Protein AF-A0A962CRH5-F1 (afdb_monomer)

Sequence (127 aa):
MNYFIKHNHSPHRQTLLAEAKGLRLLGQWINHAQVPIKVPEVITVKQQQLTLTRIDATQPKPQLERQLGIAMAKLHAQPNLYCGLEYDNFIGMNPQKNLISENWGEFFWQYRLKFQVELIQNLEISR

Foldseek 3Di:
DDKDKDFDPDPQLCAQVQVLVVQVVLQVLCVVLVQPDHGWHFPDDGSGMTITHDDDDDDDDPVVVVSVVSSVVSSVPPDDQWDFDPDWHDDVNHIQDTDTHNDPVCCCVVRPPVVVQVPPPDPVSVD

Structure (mmCIF, N/CA/C/O backbone):
data_AF-A0A962CRH5-F1
#
_entry.id   AF-A0A962CRH5-F1
#
loop_
_atom_site.group_PDB
_atom_site.id
_atom_site.type_symbol
_atom_site.label_atom_id
_atom_site.label_alt_id
_atom_site.label_comp_id
_atom_site.label_asym_id
_atom_site.label_entity_id
_atom_site.label_seq_id
_atom_site.pdbx_PDB_ins_code
_atom_site.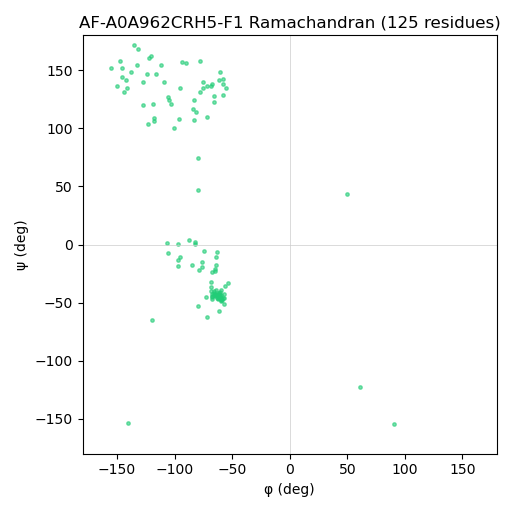Cartn_x
_atom_site.Cartn_y
_atom_site.Cartn_z
_atom_site.occupancy
_atom_site.B_iso_or_equiv
_atom_site.auth_seq_id
_atom_site.auth_comp_id
_atom_site.auth_asym_id
_atom_site.auth_atom_id
_atom_site.pdbx_PDB_model_num
ATOM 1 N N . MET A 1 1 ? -22.599 13.181 9.524 1.00 54.22 1 MET A N 1
ATOM 2 C CA . MET A 1 1 ? -21.694 12.157 8.953 1.00 54.22 1 MET A CA 1
ATOM 3 C C . MET A 1 1 ? -20.454 12.873 8.460 1.00 54.22 1 MET A C 1
ATOM 5 O O . MET A 1 1 ? -20.577 13.673 7.543 1.00 54.22 1 MET A O 1
ATOM 9 N N . ASN A 1 2 ? -19.298 12.668 9.094 1.00 84.94 2 ASN A N 1
ATOM 10 C CA . ASN A 1 2 ? -18.093 13.400 8.707 1.00 84.94 2 ASN A CA 1
ATOM 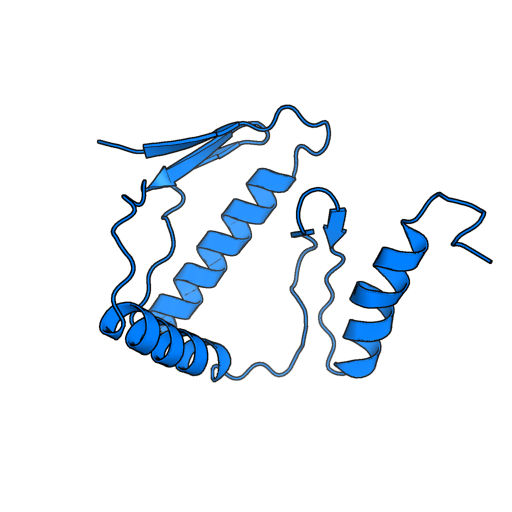11 C C . ASN A 1 2 ? -17.267 12.547 7.743 1.00 84.94 2 ASN A C 1
ATOM 13 O O . ASN A 1 2 ? -16.671 11.550 8.139 1.00 84.94 2 ASN A O 1
ATOM 17 N N . TYR A 1 3 ? -17.258 12.941 6.473 1.00 96.75 3 TYR A N 1
ATOM 18 C CA . TYR A 1 3 ? -16.397 12.364 5.445 1.00 96.75 3 TYR A CA 1
ATOM 19 C C . TYR A 1 3 ? -15.109 13.177 5.315 1.00 96.75 3 TYR A C 1
ATOM 21 O O . TYR A 1 3 ? -15.077 14.363 5.645 1.00 96.75 3 TYR A O 1
ATOM 29 N N . PHE A 1 4 ? -14.057 12.547 4.803 1.00 97.62 4 PHE A N 1
ATOM 30 C CA . PHE A 1 4 ? -12.868 13.236 4.319 1.00 97.62 4 PHE A CA 1
ATOM 31 C C . PHE A 1 4 ? -12.867 13.199 2.790 1.00 97.62 4 PHE A C 1
ATOM 33 O O . PHE A 1 4 ? -13.034 12.133 2.198 1.00 97.62 4 PHE A O 1
ATOM 40 N N . ILE A 1 5 ? -12.726 14.358 2.147 1.00 97.44 5 ILE A N 1
ATOM 41 C CA . ILE A 1 5 ? -12.804 14.484 0.688 1.00 97.44 5 ILE A CA 1
ATOM 42 C C . ILE A 1 5 ? -11.468 15.004 0.169 1.00 97.44 5 ILE A C 1
ATOM 44 O O . ILE A 1 5 ? -11.029 16.089 0.542 1.00 97.44 5 ILE A O 1
ATOM 48 N N . LYS A 1 6 ? -10.834 14.229 -0.711 1.00 96.12 6 LYS A N 1
ATOM 49 C CA . LYS A 1 6 ? -9.670 14.662 -1.485 1.00 96.12 6 LYS A CA 1
ATOM 50 C C . LYS A 1 6 ? -10.126 15.156 -2.847 1.00 96.12 6 LYS A C 1
ATOM 52 O O . LYS A 1 6 ? -10.894 14.462 -3.515 1.00 96.12 6 LYS A O 1
ATOM 57 N N . HIS A 1 7 ? -9.592 16.294 -3.274 1.00 95.12 7 HIS A N 1
ATOM 58 C CA . HIS A 1 7 ? -9.742 16.806 -4.631 1.00 95.12 7 HIS A CA 1
ATOM 59 C C . HIS A 1 7 ? -8.416 16.693 -5.379 1.00 95.12 7 HIS A C 1
ATOM 61 O O . HIS A 1 7 ? -7.353 16.938 -4.812 1.00 95.12 7 HIS A O 1
ATOM 67 N N . ASN A 1 8 ? -8.481 16.312 -6.651 1.00 89.06 8 ASN A N 1
ATOM 68 C CA . ASN A 1 8 ? -7.323 16.260 -7.532 1.00 89.06 8 ASN A CA 1
ATOM 69 C C . ASN A 1 8 ? -7.522 17.235 -8.691 1.00 89.06 8 ASN A C 1
ATOM 71 O O . ASN A 1 8 ? -8.338 16.992 -9.578 1.00 89.06 8 ASN A O 1
ATOM 75 N N . HIS A 1 9 ? -6.748 18.317 -8.666 1.00 84.38 9 HIS A N 1
ATOM 76 C CA . HIS A 1 9 ? -6.691 19.320 -9.732 1.00 84.38 9 HIS A CA 1
ATOM 77 C C . HIS A 1 9 ? -5.515 19.089 -10.693 1.00 84.38 9 HIS A C 1
ATOM 79 O O . HIS A 1 9 ? -5.323 19.863 -11.626 1.00 84.38 9 HIS A O 1
ATOM 85 N N . SER A 1 10 ? -4.710 18.042 -10.473 1.00 78.50 10 SER A N 1
ATOM 86 C CA . SER A 1 10 ? -3.566 17.732 -11.330 1.00 78.50 10 SER A CA 1
ATOM 87 C C . SER A 1 10 ? -4.007 17.053 -12.636 1.00 78.50 10 SER A C 1
ATOM 89 O O . SER A 1 10 ? -5.056 16.397 -12.681 1.00 78.50 10 SER A O 1
ATOM 91 N N . PRO A 1 11 ? -3.183 17.118 -13.698 1.00 74.19 11 PRO A N 1
ATOM 92 C CA . PRO A 1 11 ? -3.435 16.376 -14.933 1.00 74.19 11 PRO A CA 1
ATOM 93 C C . PRO A 1 11 ? -3.392 14.849 -14.738 1.00 74.19 11 PRO A C 1
ATOM 95 O O . PRO A 1 11 ? -3.933 14.103 -15.560 1.00 74.19 11 PRO A O 1
ATOM 98 N N . HIS A 1 12 ? -2.809 14.356 -13.638 1.00 79.31 12 HIS A N 1
ATOM 99 C CA . HIS A 1 12 ? -2.730 12.931 -13.318 1.00 79.31 12 HIS A CA 1
ATOM 100 C C . HIS A 1 12 ? -4.053 12.421 -12.734 1.00 79.31 12 HIS A C 1
ATOM 102 O O . HIS A 1 12 ? -4.186 12.132 -11.546 1.00 79.31 12 HIS A O 1
ATOM 108 N N . ARG A 1 13 ? -5.053 12.270 -13.607 1.00 80.88 13 ARG A N 1
ATOM 109 C CA . ARG A 1 13 ? -6.434 11.871 -13.272 1.00 80.88 13 ARG A CA 1
ATOM 110 C C . ARG A 1 13 ? -6.585 10.466 -12.667 1.00 80.88 13 ARG A C 1
ATOM 112 O O . ARG A 1 13 ? -7.684 10.093 -12.265 1.00 80.88 13 ARG A O 1
ATOM 119 N N . GLN A 1 14 ? -5.509 9.681 -12.612 1.00 91.00 14 GLN A N 1
ATOM 120 C CA . GLN A 1 14 ? -5.520 8.297 -12.127 1.00 91.00 14 GLN A CA 1
ATOM 121 C C . GLN A 1 14 ? -5.092 8.145 -10.660 1.00 91.00 14 GLN A C 1
ATOM 123 O O . GLN A 1 14 ? -5.346 7.094 -10.078 1.00 91.00 14 GLN A O 1
ATOM 128 N N . THR A 1 15 ? -4.498 9.167 -10.033 1.00 93.62 15 THR A N 1
ATOM 129 C CA . THR A 1 15 ? -3.922 9.056 -8.676 1.00 93.62 15 THR A CA 1
ATOM 130 C C . THR A 1 15 ? -4.959 8.646 -7.630 1.00 93.62 15 THR A C 1
ATOM 132 O O . THR A 1 15 ? -4.745 7.688 -6.892 1.00 93.62 15 THR A O 1
ATOM 135 N N . LEU A 1 16 ? -6.127 9.293 -7.622 1.00 95.75 16 LEU A N 1
ATOM 136 C CA . LEU A 1 16 ? -7.212 8.977 -6.686 1.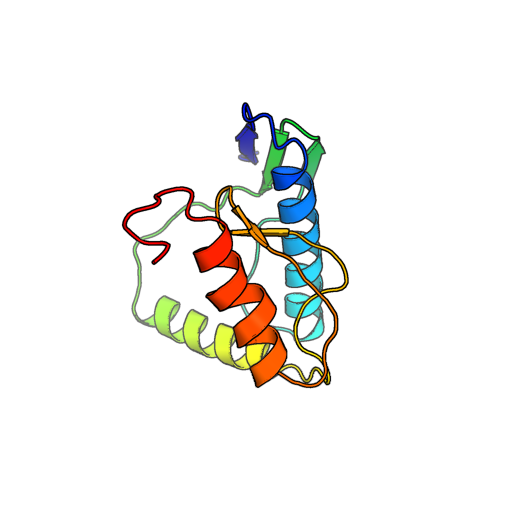00 95.75 16 LEU A CA 1
ATOM 137 C C . LEU A 1 16 ? -7.846 7.603 -6.948 1.00 95.75 16 LEU A C 1
ATOM 139 O O . LEU A 1 16 ? -8.265 6.929 -6.007 1.00 95.75 16 LEU A O 1
ATOM 143 N N . LEU A 1 17 ? -7.895 7.168 -8.213 1.00 96.31 17 LEU A N 1
ATOM 144 C CA . LEU A 1 17 ? -8.372 5.829 -8.575 1.00 96.31 17 LEU A CA 1
ATOM 145 C C . LEU A 1 17 ? -7.404 4.753 -8.063 1.00 96.31 17 LEU A C 1
ATOM 147 O O . LEU A 1 17 ? -7.844 3.761 -7.479 1.00 96.31 17 LEU A O 1
ATOM 151 N N . ALA A 1 18 ? -6.099 4.972 -8.239 1.00 96.38 18 ALA A N 1
ATOM 152 C CA . ALA A 1 18 ? -5.053 4.083 -7.746 1.00 96.38 18 ALA A CA 1
ATOM 153 C C . ALA A 1 18 ? -5.035 4.027 -6.211 1.00 96.38 18 ALA A C 1
ATOM 155 O O . ALA A 1 18 ? -4.965 2.935 -5.645 1.00 96.38 18 ALA A O 1
ATOM 156 N N . GLU A 1 19 ? -5.181 5.172 -5.535 1.00 97.12 19 GLU A N 1
ATOM 157 C CA . GLU A 1 19 ? -5.284 5.236 -4.074 1.00 97.12 19 GLU A CA 1
ATOM 158 C C . GLU A 1 19 ? -6.494 4.442 -3.566 1.00 97.12 19 GLU A C 1
ATOM 160 O O . GLU A 1 19 ? -6.352 3.592 -2.689 1.00 97.12 19 GLU A O 1
ATOM 165 N N . ALA A 1 20 ? -7.675 4.649 -4.154 1.00 97.75 20 ALA A N 1
ATOM 166 C CA . ALA A 1 20 ? -8.875 3.907 -3.780 1.00 97.75 20 ALA A CA 1
ATOM 167 C C . ALA A 1 20 ? -8.710 2.390 -3.968 1.00 97.75 20 ALA A C 1
ATOM 169 O O . ALA A 1 20 ? -9.182 1.612 -3.137 1.00 97.75 20 ALA A O 1
ATOM 170 N N . LYS A 1 21 ? -8.039 1.956 -5.044 1.00 97.81 21 LYS A N 1
ATOM 171 C CA . LYS A 1 21 ? -7.739 0.536 -5.280 1.00 97.81 21 LYS A CA 1
ATOM 172 C C . LYS A 1 21 ? -6.783 -0.008 -4.210 1.00 97.81 21 LYS A C 1
ATOM 174 O O . LYS A 1 21 ? -7.047 -1.069 -3.654 1.00 97.81 21 LYS A O 1
ATOM 179 N N . GLY A 1 22 ? -5.741 0.751 -3.864 1.00 97.56 22 GLY A N 1
ATOM 180 C CA . GLY A 1 22 ? -4.796 0.417 -2.794 1.00 97.56 22 GLY A CA 1
ATOM 181 C C . GLY A 1 22 ? -5.445 0.315 -1.411 1.00 97.56 22 GLY A C 1
ATOM 182 O O . GLY A 1 22 ? -5.217 -0.667 -0.712 1.00 97.56 22 GLY A O 1
ATOM 183 N N . LEU A 1 23 ? -6.306 1.267 -1.034 1.00 98.19 23 LEU A N 1
ATOM 184 C CA . LEU A 1 23 ? -7.030 1.245 0.245 1.00 98.19 23 LEU A CA 1
ATOM 185 C C . LEU A 1 23 ? -7.956 0.031 0.362 1.00 98.19 23 LEU A C 1
ATOM 187 O O . LEU A 1 23 ? -7.977 -0.627 1.400 1.00 98.19 23 LEU A O 1
ATOM 191 N N . ARG A 1 24 ? -8.695 -0.296 -0.707 1.00 98.25 24 ARG A N 1
ATOM 192 C CA . ARG A 1 24 ? -9.567 -1.481 -0.735 1.00 98.25 24 ARG A CA 1
ATOM 193 C C . ARG A 1 24 ? -8.764 -2.771 -0.587 1.00 98.25 24 ARG A C 1
ATOM 195 O O . ARG A 1 24 ? -9.134 -3.605 0.233 1.00 98.25 24 ARG A O 1
ATOM 202 N N . LEU A 1 25 ? -7.663 -2.907 -1.328 1.00 97.12 25 LEU A N 1
ATOM 203 C CA . LEU A 1 25 ? -6.788 -4.077 -1.248 1.00 97.12 25 LEU A CA 1
ATOM 204 C C . LEU A 1 25 ? -6.164 -4.223 0.147 1.00 97.12 25 LEU A C 1
ATOM 206 O O . LEU A 1 25 ? -6.209 -5.296 0.741 1.00 97.12 25 LEU A O 1
ATOM 210 N N . LEU A 1 26 ? -5.628 -3.137 0.705 1.00 97.31 26 LEU A N 1
ATOM 211 C CA . LEU A 1 26 ? -5.049 -3.142 2.047 1.00 97.31 26 LEU A CA 1
ATOM 212 C C . LEU A 1 26 ? -6.098 -3.496 3.112 1.00 97.31 26 LEU A C 1
ATOM 214 O O . LEU A 1 26 ? -5.825 -4.301 3.998 1.00 97.31 26 LEU A O 1
ATOM 218 N N . GLY A 1 27 ? -7.315 -2.955 2.997 1.00 97.94 27 GLY A N 1
ATOM 219 C CA . GLY A 1 27 ? -8.432 -3.304 3.875 1.00 97.94 27 GLY A CA 1
ATOM 220 C C . GLY A 1 27 ? -8.813 -4.785 3.797 1.00 97.94 27 GLY A C 1
ATOM 221 O O . GLY A 1 27 ? -9.046 -5.409 4.831 1.00 97.94 27 GLY A O 1
ATOM 222 N N . GLN A 1 28 ? -8.819 -5.377 2.598 1.00 96.69 28 GLN A N 1
ATOM 223 C CA . GLN A 1 28 ? -9.051 -6.815 2.415 1.00 96.69 28 GLN A CA 1
ATOM 224 C C . GLN A 1 28 ? -7.999 -7.653 3.148 1.00 96.69 28 GLN A C 1
ATOM 226 O O . GLN A 1 28 ? -8.368 -8.559 3.892 1.00 96.69 28 GLN A O 1
ATOM 231 N N . TRP A 1 29 ? -6.713 -7.319 3.004 1.00 96.44 29 TRP A N 1
ATOM 232 C CA . TRP A 1 29 ? -5.624 -8.030 3.682 1.00 96.44 29 TRP A CA 1
ATOM 233 C C . TRP A 1 29 ? -5.655 -7.867 5.200 1.00 96.44 29 TRP A C 1
ATOM 235 O O . TRP A 1 29 ? -5.490 -8.849 5.919 1.00 96.44 29 TRP A O 1
ATOM 245 N N . ILE A 1 30 ? -5.927 -6.660 5.699 1.00 97.75 30 ILE A N 1
ATOM 246 C CA . ILE A 1 30 ? -6.104 -6.400 7.135 1.00 97.75 30 ILE A CA 1
ATOM 247 C C . ILE A 1 30 ? -7.222 -7.275 7.710 1.00 97.75 30 ILE A C 1
ATOM 249 O O . ILE A 1 30 ? -7.029 -7.902 8.752 1.00 97.75 30 ILE A O 1
ATOM 253 N N . ASN A 1 31 ? -8.365 -7.351 7.024 1.00 96.69 31 ASN A N 1
ATOM 254 C CA . ASN A 1 31 ? -9.504 -8.156 7.462 1.00 96.69 31 ASN A CA 1
ATOM 255 C C . ASN A 1 31 ? -9.197 -9.656 7.396 1.00 96.69 31 ASN A C 1
ATOM 257 O O . ASN A 1 31 ? -9.444 -10.369 8.367 1.00 96.69 31 ASN A O 1
ATOM 261 N N . HIS A 1 32 ? -8.624 -10.124 6.284 1.00 95.69 32 HIS A N 1
ATOM 262 C CA . HIS A 1 32 ? -8.252 -11.525 6.083 1.00 95.69 32 HIS A CA 1
ATOM 263 C C . HIS A 1 32 ? -7.269 -12.012 7.155 1.00 95.69 32 HIS A C 1
ATOM 265 O O . HIS A 1 32 ? -7.496 -13.036 7.793 1.00 95.69 32 HIS A O 1
ATOM 271 N N . ALA A 1 33 ? -6.220 -11.232 7.415 1.00 95.81 33 ALA A N 1
ATOM 272 C CA . ALA A 1 33 ? -5.202 -11.540 8.412 1.00 95.81 33 ALA A CA 1
ATOM 273 C C . 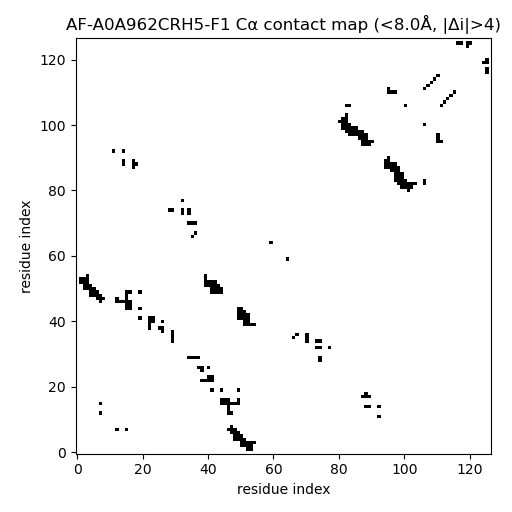ALA A 1 33 ? -5.612 -11.157 9.849 1.00 95.81 33 ALA A C 1
ATOM 275 O O . ALA A 1 33 ? -4.820 -11.315 10.783 1.00 95.81 33 ALA A O 1
ATOM 276 N N . GLN A 1 34 ? -6.830 -10.641 10.055 1.00 96.56 34 GLN A N 1
ATOM 277 C CA . GLN A 1 34 ? -7.345 -10.180 11.351 1.00 96.56 34 GLN A CA 1
ATOM 278 C C . GLN A 1 34 ? -6.365 -9.229 12.065 1.00 96.56 34 GLN A C 1
ATOM 280 O O . GLN A 1 34 ? -6.047 -9.396 13.249 1.00 96.56 34 GLN A O 1
ATOM 285 N N . VAL A 1 35 ? -5.782 -8.284 11.328 1.00 97.06 35 VAL A N 1
ATOM 286 C CA . VAL A 1 35 ? -4.802 -7.333 11.863 1.00 97.06 35 VAL A CA 1
ATOM 287 C C . VAL A 1 35 ? -5.545 -6.241 12.643 1.00 97.06 35 VAL A C 1
ATOM 289 O O . VAL A 1 35 ? -6.496 -5.673 12.113 1.00 97.06 35 VAL A O 1
ATOM 292 N N . PRO A 1 36 ? -5.142 -5.902 13.884 1.00 94.88 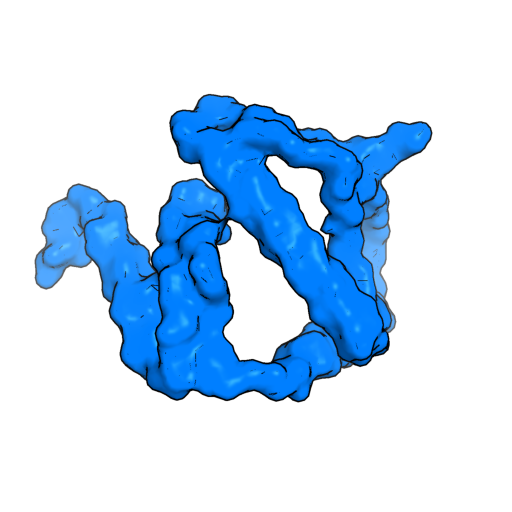36 PRO A N 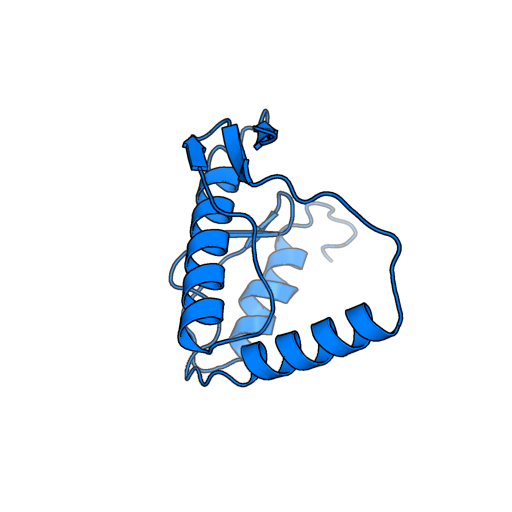1
ATOM 293 C CA . PRO A 1 36 ? -5.881 -4.965 14.736 1.00 94.88 36 PRO A CA 1
ATOM 294 C C . PRO A 1 36 ? -5.620 -3.484 14.382 1.00 94.88 36 PRO A C 1
ATOM 296 O O . PRO A 1 36 ? -5.376 -2.662 15.261 1.00 94.88 36 PRO A O 1
ATOM 299 N N . ILE A 1 37 ? -5.669 -3.134 13.094 1.00 94.94 37 ILE A N 1
ATOM 300 C CA . ILE A 1 37 ? -5.637 -1.758 12.568 1.00 94.94 37 ILE A CA 1
ATOM 301 C C . ILE A 1 37 ? -6.747 -1.578 11.537 1.00 94.94 37 ILE A C 1
ATOM 303 O O . ILE A 1 37 ? -7.376 -2.539 11.108 1.00 94.94 37 ILE A O 1
ATOM 307 N N . LYS A 1 38 ? -7.009 -0.332 11.145 1.00 93.81 38 LYS A N 1
ATOM 308 C CA . LYS A 1 38 ? -8.018 0.001 10.138 1.00 93.81 38 LYS A CA 1
ATOM 309 C C . LYS A 1 38 ? -7.444 0.967 9.116 1.00 93.81 38 LYS A C 1
ATOM 311 O O . LYS A 1 38 ? -6.555 1.755 9.427 1.00 93.81 38 LYS A O 1
ATOM 316 N N . VAL A 1 39 ? -8.017 0.930 7.922 1.00 96.81 39 VAL A N 1
ATOM 317 C CA . VAL A 1 39 ? -7.830 1.941 6.879 1.00 96.81 39 VAL A CA 1
ATOM 318 C C . VAL A 1 39 ? -9.143 2.698 6.668 1.00 96.81 39 VAL A C 1
ATOM 320 O O . VAL A 1 39 ? -10.205 2.138 6.952 1.00 96.81 39 VAL A O 1
ATOM 323 N N . PRO A 1 40 ? -9.112 3.952 6.181 1.00 97.19 40 PRO A N 1
ATOM 324 C CA . PRO A 1 40 ? -10.323 4.639 5.753 1.00 97.19 40 PRO A CA 1
ATOM 325 C C . PRO A 1 40 ? -11.079 3.826 4.700 1.00 97.19 40 PRO A C 1
ATOM 327 O O . PRO A 1 40 ? -10.487 3.351 3.729 1.00 97.19 40 PRO A O 1
ATOM 330 N N . GLU A 1 41 ? -12.394 3.712 4.855 1.00 97.19 41 GLU A N 1
ATOM 331 C CA . GLU A 1 41 ? -13.232 3.087 3.836 1.00 97.19 41 GLU A CA 1
ATOM 332 C C . GLU A 1 41 ? -13.423 4.040 2.656 1.00 97.19 41 GLU A C 1
ATOM 334 O O . GLU A 1 41 ? -13.624 5.245 2.831 1.00 97.19 41 GLU A O 1
ATOM 339 N N . VAL A 1 42 ? -13.378 3.491 1.441 1.00 98.19 42 VAL A N 1
ATOM 340 C CA . VAL A 1 42 ? -13.657 4.244 0.216 1.00 98.19 42 VAL A CA 1
ATOM 341 C C . VAL A 1 42 ? -15.165 4.307 0.000 1.00 98.19 42 VAL A C 1
ATOM 343 O O . VAL A 1 42 ? -15.764 3.319 -0.420 1.00 98.19 42 VAL A O 1
ATOM 346 N N . ILE A 1 43 ? -15.756 5.482 0.218 1.00 98.06 43 ILE A N 1
ATOM 347 C CA . ILE A 1 43 ? -17.193 5.724 0.035 1.00 98.06 43 ILE A CA 1
ATOM 348 C C . ILE A 1 43 ? -17.510 5.927 -1.449 1.00 98.06 43 ILE A C 1
ATOM 350 O O . ILE A 1 43 ? -18.353 5.240 -2.015 1.00 98.06 43 ILE A O 1
ATOM 354 N N . THR A 1 44 ? -16.801 6.848 -2.109 1.00 97.81 44 THR A N 1
ATOM 355 C CA . THR A 1 44 ? -16.893 7.060 -3.563 1.00 97.81 44 THR A CA 1
ATOM 356 C C . THR A 1 44 ? -15.539 7.464 -4.133 1.00 97.81 44 THR A C 1
ATOM 358 O O . THR A 1 44 ? -14.720 8.069 -3.443 1.00 97.81 44 THR A O 1
ATOM 361 N N . VAL A 1 45 ? -15.299 7.144 -5.406 1.00 97.62 45 VAL A N 1
ATOM 362 C CA . VAL A 1 45 ? -14.096 7.580 -6.122 1.00 97.62 45 VAL A CA 1
ATOM 363 C C . VAL A 1 45 ? -14.425 7.956 -7.565 1.00 97.62 45 VAL A C 1
ATOM 365 O O . VAL A 1 45 ? -15.142 7.240 -8.263 1.00 97.62 45 VAL A O 1
ATOM 368 N N . LYS A 1 46 ? -13.885 9.092 -8.001 1.00 94.94 46 LYS A N 1
ATOM 369 C CA . LYS A 1 46 ? -13.861 9.606 -9.374 1.00 94.94 46 LYS A CA 1
ATOM 370 C C . LYS A 1 46 ? -12.452 10.134 -9.668 1.00 94.94 46 LYS A C 1
ATOM 372 O O . LYS A 1 46 ? -11.635 10.280 -8.766 1.00 94.94 46 LYS A O 1
ATOM 377 N N . GLN A 1 47 ? -12.178 10.490 -10.921 1.00 92.69 47 GLN A N 1
ATOM 378 C CA . GLN A 1 47 ? -10.870 11.028 -11.329 1.00 92.69 47 GLN A CA 1
ATOM 379 C C . GLN A 1 47 ? -10.431 12.275 -10.536 1.00 92.69 47 GLN A C 1
ATOM 381 O O . GLN A 1 47 ? -9.248 12.447 -10.257 1.00 92.69 47 GLN A O 1
ATOM 386 N N . GLN A 1 48 ? -11.386 13.137 -10.172 1.00 94.56 48 GLN A N 1
ATOM 387 C CA . GLN A 1 48 ? -11.120 14.423 -9.516 1.00 94.56 48 GLN A CA 1
ATOM 388 C C . GLN A 1 48 ? -11.469 14.439 -8.023 1.00 94.56 48 GLN A C 1
ATOM 390 O O . GLN A 1 48 ? -11.187 15.428 -7.351 1.00 94.56 48 GLN A O 1
ATOM 395 N N . GLN A 1 49 ? -12.094 13.380 -7.496 1.00 96.31 49 GLN A N 1
ATOM 396 C CA . GLN A 1 49 ? -12.558 13.358 -6.111 1.00 96.31 49 GLN A CA 1
ATOM 397 C C . GLN A 1 49 ? -12.548 11.948 -5.514 1.00 96.31 49 GLN A C 1
ATOM 399 O O . GLN A 1 49 ? -13.026 11.001 -6.138 1.00 96.31 49 GLN A O 1
ATOM 404 N N . LEU A 1 50 ? -12.068 11.829 -4.277 1.00 97.69 50 LEU A N 1
ATOM 405 C CA . LEU A 1 50 ? -12.114 10.614 -3.465 1.00 97.69 50 LEU A CA 1
ATOM 406 C C . LEU A 1 50 ? -12.732 10.955 -2.110 1.00 97.69 50 LEU A C 1
ATOM 408 O O . LEU A 1 50 ? -12.209 11.798 -1.383 1.00 97.69 50 LEU A O 1
ATOM 412 N N . THR A 1 51 ? -13.844 10.302 -1.781 1.00 98.25 51 THR A N 1
ATOM 413 C CA . THR A 1 51 ? -14.527 10.451 -0.494 1.00 98.25 51 THR A CA 1
ATOM 414 C C . THR A 1 51 ? -14.251 9.228 0.368 1.00 98.25 51 THR A C 1
ATOM 416 O O . THR A 1 51 ? -14.529 8.097 -0.038 1.00 98.25 51 THR A O 1
ATOM 419 N N . LEU A 1 52 ? -13.731 9.472 1.566 1.00 98.44 52 LEU A N 1
ATOM 420 C CA . LEU A 1 52 ? -13.318 8.470 2.540 1.00 98.44 52 LEU A CA 1
ATOM 421 C C . LEU A 1 52 ? -14.055 8.659 3.868 1.00 98.44 52 LEU A C 1
ATOM 423 O O . LEU A 1 52 ? -14.522 9.759 4.187 1.00 98.44 52 LEU A O 1
ATOM 427 N N . THR A 1 53 ? -14.081 7.612 4.687 1.00 97.81 53 THR A N 1
ATOM 428 C CA . THR A 1 53 ? -14.360 7.760 6.122 1.00 97.81 53 THR A CA 1
ATOM 429 C C . THR A 1 53 ? -13.328 8.699 6.748 1.00 97.81 53 THR A C 1
ATOM 431 O O . THR A 1 53 ? -12.123 8.520 6.563 1.00 97.81 53 THR A O 1
ATOM 434 N N . ARG A 1 54 ? -13.783 9.722 7.479 1.00 96.88 54 ARG A N 1
ATOM 435 C CA . ARG A 1 54 ? -12.884 10.634 8.196 1.00 96.88 54 ARG A CA 1
ATOM 436 C C . ARG A 1 54 ? -12.269 9.920 9.399 1.00 96.88 54 ARG A C 1
ATOM 438 O O . ARG A 1 54 ? -12.976 9.255 10.150 1.00 96.88 54 ARG A O 1
ATOM 445 N N . ILE A 1 55 ? -10.968 10.110 9.595 1.00 93.81 55 ILE A N 1
ATOM 446 C CA . ILE A 1 55 ? -10.267 9.721 10.819 1.00 93.81 55 ILE A CA 1
ATOM 447 C C . ILE A 1 55 ? -10.036 10.989 11.634 1.00 93.81 55 ILE A C 1
ATOM 449 O O . ILE A 1 55 ? -9.394 11.924 11.156 1.00 93.81 55 ILE A O 1
ATOM 453 N N . ASP A 1 56 ? -10.560 11.022 12.854 1.00 93.19 56 ASP A N 1
ATOM 454 C CA . ASP A 1 56 ? -10.286 12.105 13.791 1.00 93.19 56 ASP A CA 1
ATOM 455 C C . ASP A 1 56 ? -8.976 11.823 14.525 1.00 93.19 56 ASP A C 1
ATOM 457 O O . ASP A 1 56 ? -8.834 10.822 15.228 1.00 93.19 56 ASP A O 1
ATOM 461 N N . ALA A 1 57 ? -7.994 12.697 14.311 1.00 90.69 57 ALA A N 1
ATOM 462 C CA . ALA A 1 57 ? -6.687 12.558 14.926 1.00 90.69 57 ALA A CA 1
ATOM 463 C C . ALA A 1 57 ? -6.777 12.764 16.443 1.00 90.69 57 ALA A C 1
ATOM 465 O O . ALA A 1 57 ? -7.426 13.690 16.933 1.00 90.69 57 ALA A O 1
ATOM 466 N N . THR A 1 58 ? -6.068 11.920 17.185 1.00 91.38 58 THR A N 1
ATOM 467 C CA . THR A 1 58 ? -5.880 12.053 18.631 1.00 91.38 58 THR A CA 1
ATOM 468 C C . THR A 1 58 ? -4.398 12.185 18.947 1.00 91.38 58 THR A C 1
ATOM 470 O O . THR A 1 58 ? -3.555 11.812 18.133 1.00 91.38 58 THR A O 1
ATOM 473 N N . GLN A 1 59 ? -4.068 12.664 20.147 1.00 93.50 59 GLN A N 1
ATOM 474 C CA . GLN A 1 59 ? -2.678 12.697 20.601 1.00 93.50 59 GLN A CA 1
ATOM 475 C C . GLN A 1 59 ? -2.062 11.286 20.585 1.00 93.50 59 GLN A C 1
ATOM 477 O O . GLN A 1 59 ? -2.744 10.330 20.987 1.00 93.50 59 GLN A O 1
ATOM 482 N N . PRO A 1 60 ? -0.803 11.137 20.134 1.00 90.88 60 PRO A N 1
ATOM 483 C CA . PRO A 1 60 ? -0.105 9.862 20.179 1.00 90.88 60 PRO A CA 1
ATOM 484 C C . PRO A 1 60 ? 0.032 9.396 21.631 1.00 90.88 60 PRO A C 1
ATOM 486 O O . PRO A 1 60 ? 0.232 10.187 22.553 1.00 90.88 60 PRO A O 1
ATOM 489 N N . LYS A 1 61 ? -0.115 8.088 21.840 1.00 95.75 61 LYS A N 1
ATOM 490 C CA . LYS A 1 61 ? 0.065 7.439 23.142 1.00 95.75 61 LYS A CA 1
ATOM 491 C C . LYS A 1 61 ? 1.044 6.283 22.955 1.00 95.75 61 LYS A C 1
ATOM 493 O O . LYS A 1 61 ? 0.855 5.531 21.997 1.00 95.75 61 LYS A O 1
ATOM 498 N N . PRO A 1 62 ? 1.986 6.039 23.884 1.00 96.62 62 PRO A N 1
ATOM 499 C CA . PRO A 1 62 ? 2.941 4.931 23.762 1.00 96.62 62 PRO A CA 1
ATOM 500 C C . PRO A 1 62 ? 2.275 3.565 23.529 1.00 96.62 62 PRO A C 1
ATOM 502 O O . PRO A 1 62 ? 2.790 2.708 22.813 1.00 96.62 62 PRO A O 1
ATOM 505 N N . GLN A 1 63 ? 1.082 3.362 24.099 1.00 95.88 63 GLN A N 1
ATOM 506 C CA . GLN A 1 63 ? 0.289 2.156 23.866 1.00 95.88 63 GLN A CA 1
ATOM 507 C C . GLN A 1 63 ? -0.207 2.036 22.415 1.00 95.88 63 GLN A C 1
ATOM 509 O O . GLN A 1 63 ? -0.180 0.936 21.871 1.00 95.88 63 GLN A O 1
ATOM 514 N N . LEU A 1 64 ? -0.635 3.139 21.788 1.00 93.94 64 LEU A N 1
ATOM 515 C CA . LEU A 1 64 ? -1.094 3.151 20.394 1.00 93.94 64 LEU A CA 1
ATOM 516 C C . LEU A 1 64 ? 0.067 2.894 19.430 1.00 93.94 64 LEU A C 1
ATOM 518 O O . LEU A 1 64 ? -0.088 2.128 18.487 1.00 93.94 64 LEU A O 1
ATOM 522 N N . GLU A 1 65 ? 1.241 3.468 19.695 1.00 94.81 65 GLU A N 1
ATOM 523 C CA . GLU A 1 65 ? 2.453 3.210 18.905 1.00 94.81 65 GLU A CA 1
ATOM 524 C C . GLU A 1 65 ? 2.868 1.738 18.984 1.00 94.81 65 GLU A C 1
ATOM 526 O O . GLU A 1 65 ? 3.127 1.103 17.961 1.00 94.81 65 GLU A O 1
ATOM 531 N N . ARG A 1 66 ? 2.845 1.152 20.190 1.00 96.94 66 ARG A N 1
ATOM 532 C CA . ARG A 1 66 ? 3.100 -0.282 20.382 1.00 96.94 66 ARG A CA 1
ATOM 533 C C . ARG A 1 66 ? 2.088 -1.142 19.624 1.00 96.94 66 ARG A C 1
ATOM 535 O O . ARG A 1 66 ? 2.479 -2.105 18.968 1.00 96.94 66 ARG A O 1
ATOM 542 N N . GLN A 1 67 ? 0.800 -0.810 19.710 1.00 95.81 67 GLN A N 1
ATOM 543 C CA . GLN A 1 67 ? -0.260 -1.525 18.994 1.00 95.81 67 GLN A CA 1
ATOM 544 C C . GLN A 1 67 ? -0.087 -1.427 17.475 1.00 95.81 67 GLN A C 1
ATOM 546 O O . GLN A 1 67 ? -0.215 -2.441 16.789 1.00 95.81 67 GLN A O 1
ATOM 551 N N . LEU A 1 68 ? 0.270 -0.247 16.960 1.00 95.88 68 LEU A N 1
ATOM 552 C CA . LEU A 1 68 ? 0.575 -0.049 15.547 1.00 95.88 68 LEU A CA 1
ATOM 553 C C . LEU A 1 68 ? 1.764 -0.911 15.113 1.00 95.88 68 LEU A C 1
ATOM 555 O O . LEU A 1 68 ? 1.662 -1.604 14.108 1.00 95.88 68 LEU A O 1
ATOM 559 N N . GLY A 1 69 ? 2.856 -0.939 15.882 1.00 96.94 69 GLY A N 1
ATOM 560 C CA . GLY A 1 69 ? 4.021 -1.775 15.579 1.00 96.94 69 GLY A CA 1
ATOM 561 C C . GLY A 1 69 ? 3.681 -3.268 15.493 1.00 96.94 69 GLY A C 1
ATOM 562 O O . GLY A 1 69 ? 4.054 -3.932 14.526 1.00 96.94 69 GLY A O 1
ATOM 563 N N . ILE A 1 70 ? 2.907 -3.784 16.454 1.00 97.25 70 ILE A N 1
ATOM 564 C CA . ILE A 1 70 ? 2.438 -5.183 16.454 1.00 97.25 70 ILE A CA 1
ATOM 565 C C . ILE A 1 70 ? 1.562 -5.464 15.226 1.00 97.25 70 ILE A C 1
ATOM 567 O O . ILE A 1 70 ? 1.718 -6.492 14.567 1.00 97.25 70 ILE A O 1
ATOM 571 N N . ALA A 1 71 ? 0.650 -4.550 14.896 1.00 97.62 71 ALA A N 1
ATOM 572 C CA . ALA A 1 71 ? -0.225 -4.691 13.742 1.00 97.62 71 ALA A CA 1
ATOM 573 C C . ALA A 1 71 ? 0.545 -4.675 12.414 1.00 97.62 71 ALA A C 1
ATOM 575 O O . ALA A 1 71 ? 0.308 -5.529 11.561 1.00 97.62 71 ALA A O 1
ATOM 576 N N . MET A 1 72 ? 1.504 -3.761 12.256 1.00 97.56 72 MET A N 1
ATOM 577 C CA . MET A 1 72 ? 2.365 -3.695 11.074 1.00 97.56 72 MET A CA 1
ATOM 578 C C . MET A 1 72 ? 3.190 -4.975 10.916 1.00 97.56 72 MET A C 1
ATOM 580 O O . MET A 1 72 ? 3.247 -5.525 9.821 1.00 97.56 72 MET A O 1
ATOM 584 N N . ALA A 1 73 ? 3.759 -5.505 12.005 1.00 97.19 73 ALA A N 1
ATOM 585 C CA . ALA A 1 73 ? 4.482 -6.775 11.975 1.00 97.19 73 ALA A CA 1
ATOM 586 C C . ALA A 1 73 ? 3.578 -7.939 11.536 1.00 97.19 73 ALA A C 1
ATOM 588 O O . ALA A 1 73 ? 3.966 -8.735 10.684 1.00 97.19 73 ALA A O 1
ATOM 589 N N . LYS A 1 74 ? 2.346 -8.010 12.058 1.00 97.19 74 LYS A N 1
ATOM 590 C CA . LYS A 1 74 ? 1.372 -9.044 11.679 1.00 97.19 74 LYS A CA 1
ATOM 591 C C . LYS A 1 74 ? 0.961 -8.950 10.205 1.00 97.19 74 LYS A C 1
ATOM 593 O O . LYS A 1 74 ? 0.807 -9.980 9.549 1.00 97.19 74 LYS A O 1
ATOM 598 N N . LEU A 1 75 ? 0.789 -7.733 9.689 1.00 96.94 75 LEU A N 1
ATOM 599 C CA . LEU A 1 75 ? 0.481 -7.506 8.279 1.00 96.94 75 LEU A CA 1
ATOM 600 C C . LEU A 1 75 ? 1.666 -7.881 7.374 1.00 96.94 75 LEU A C 1
ATOM 602 O O . LEU A 1 75 ? 1.469 -8.564 6.377 1.00 96.94 75 LEU A O 1
ATOM 606 N N . HIS A 1 76 ? 2.891 -7.485 7.724 1.00 95.94 76 HIS A N 1
ATOM 607 C CA . HIS A 1 76 ? 4.090 -7.830 6.949 1.00 95.94 76 HIS A CA 1
ATOM 608 C C . HIS A 1 76 ? 4.432 -9.324 6.988 1.00 95.94 76 HIS A C 1
ATOM 610 O O . HIS A 1 76 ? 5.085 -9.819 6.078 1.00 95.94 76 HIS A O 1
ATOM 616 N N . ALA A 1 77 ? 3.985 -10.048 8.017 1.00 95.56 77 ALA A N 1
ATOM 617 C CA . ALA A 1 77 ? 4.159 -11.493 8.114 1.00 95.56 77 ALA A CA 1
ATOM 618 C C . ALA A 1 77 ? 3.237 -12.292 7.172 1.00 95.56 77 ALA A C 1
ATOM 620 O O . ALA A 1 77 ? 3.354 -13.516 7.121 1.00 95.56 77 ALA A O 1
ATOM 621 N N . GLN A 1 78 ? 2.312 -11.643 6.450 1.00 93.94 78 GLN A N 1
ATOM 622 C CA . GLN A 1 78 ? 1.496 -12.331 5.450 1.00 93.94 78 GLN A CA 1
ATOM 623 C C . GLN A 1 78 ? 2.386 -12.812 4.293 1.00 93.94 78 GLN A C 1
ATOM 625 O O . GLN A 1 78 ? 3.080 -11.993 3.686 1.00 93.94 78 GLN A O 1
ATOM 630 N N . PRO A 1 79 ? 2.396 -14.121 3.982 1.00 90.44 79 PRO A N 1
ATOM 631 C CA . PRO A 1 79 ? 3.290 -14.663 2.972 1.00 90.44 79 PRO A CA 1
ATOM 632 C C . PRO A 1 79 ? 2.890 -14.175 1.580 1.00 90.44 79 PRO A C 1
ATOM 634 O O . PRO A 1 79 ? 1.716 -14.191 1.211 1.00 90.44 79 PRO A O 1
ATOM 637 N N . ASN A 1 80 ? 3.884 -13.790 0.785 1.00 89.06 80 ASN A N 1
ATOM 638 C CA . ASN A 1 80 ? 3.721 -13.519 -0.635 1.00 89.06 80 ASN A CA 1
ATOM 639 C C . ASN A 1 80 ? 4.981 -13.985 -1.369 1.00 89.06 80 ASN A C 1
ATOM 641 O O . ASN A 1 80 ? 6.094 -13.686 -0.940 1.00 89.06 80 ASN A O 1
ATOM 645 N N . LEU A 1 81 ? 4.801 -14.748 -2.446 1.00 90.19 81 LEU A N 1
ATOM 646 C CA . LEU A 1 81 ? 5.904 -15.293 -3.245 1.00 90.19 81 LEU A CA 1
ATOM 647 C C . LEU A 1 81 ? 6.544 -14.231 -4.143 1.00 90.19 81 LEU A C 1
ATOM 649 O O . LEU A 1 81 ? 7.679 -14.392 -4.581 1.00 90.19 81 LEU A O 1
ATOM 653 N N . TYR A 1 82 ? 5.820 -13.140 -4.394 1.00 94.00 82 TYR A N 1
ATOM 654 C CA . TYR A 1 82 ? 6.217 -12.112 -5.336 1.00 94.00 82 TYR A CA 1
ATOM 655 C C . TYR A 1 82 ? 6.267 -10.739 -4.674 1.00 94.00 82 TYR A C 1
ATOM 657 O O . TYR A 1 82 ? 5.452 -10.398 -3.814 1.00 94.00 82 TYR A O 1
ATOM 665 N N . CYS A 1 83 ? 7.198 -9.913 -5.134 1.00 93.00 83 CYS A N 1
ATOM 666 C CA . CYS A 1 83 ? 7.202 -8.485 -4.874 1.00 93.00 83 CYS A CA 1
ATOM 667 C C . CYS A 1 83 ? 6.431 -7.721 -5.958 1.00 93.00 83 CYS A C 1
ATOM 669 O O . CYS A 1 83 ? 6.262 -8.192 -7.084 1.00 93.00 83 CYS A O 1
ATOM 671 N N . GLY A 1 84 ? 5.964 -6.529 -5.580 1.00 93.88 84 GLY A N 1
ATOM 672 C CA . GLY A 1 84 ? 5.207 -5.622 -6.434 1.00 93.88 84 GLY A CA 1
ATOM 673 C C . GLY A 1 84 ? 3.694 -5.822 -6.380 1.00 93.88 84 GLY A C 1
ATOM 674 O O . GLY A 1 84 ? 3.142 -6.200 -5.348 1.00 93.88 84 GLY A O 1
ATOM 675 N N . LEU A 1 85 ? 3.012 -5.441 -7.461 1.00 95.06 85 LEU A N 1
ATOM 676 C CA . LEU A 1 85 ? 1.554 -5.351 -7.537 1.00 95.06 85 LEU A CA 1
ATOM 677 C C . LEU A 1 85 ? 1.099 -5.502 -8.993 1.00 95.06 85 LEU A C 1
ATOM 679 O O . LEU A 1 85 ? 1.819 -5.114 -9.907 1.00 95.06 85 LEU A O 1
ATOM 683 N N . GLU A 1 86 ? -0.114 -6.010 -9.207 1.00 93.25 86 GLU A N 1
ATOM 684 C CA . GLU A 1 86 ? -0.691 -6.241 -10.544 1.00 93.25 86 GLU A CA 1
ATOM 685 C C . GLU A 1 86 ? -0.919 -4.963 -11.370 1.00 93.25 86 GLU A C 1
ATOM 687 O O . GLU A 1 86 ? -1.272 -5.027 -12.545 1.00 93.25 86 GLU A O 1
ATOM 692 N N . TYR A 1 87 ? -0.803 -3.788 -10.752 1.00 94.31 87 TYR A N 1
ATOM 693 C CA . TYR A 1 87 ? -1.063 -2.510 -11.397 1.00 94.31 87 TYR A CA 1
ATOM 694 C C . TYR A 1 87 ? -0.140 -1.419 -10.867 1.00 94.31 87 TYR A C 1
ATOM 696 O O . TYR A 1 87 ? 0.161 -1.356 -9.670 1.00 94.31 87 TYR A O 1
ATOM 704 N N . ASP A 1 88 ? 0.253 -0.518 -11.763 1.00 95.69 88 ASP A N 1
ATOM 705 C CA . ASP A 1 88 ? 0.992 0.694 -11.427 1.00 95.69 88 ASP A CA 1
ATOM 706 C C . ASP A 1 88 ? 0.189 1.592 -10.484 1.00 95.69 88 ASP A C 1
ATOM 708 O O . ASP A 1 88 ? -1.045 1.650 -10.505 1.00 95.69 88 ASP A O 1
ATOM 712 N N . ASN A 1 89 ? 0.910 2.313 -9.636 1.00 95.56 89 ASN A N 1
ATOM 713 C CA . ASN A 1 89 ? 0.337 3.308 -8.744 1.00 95.56 89 ASN A CA 1
ATOM 714 C C . ASN A 1 89 ? 1.262 4.526 -8.659 1.00 95.56 89 ASN A C 1
ATOM 716 O O . ASN A 1 89 ? 1.952 4.847 -9.624 1.00 95.56 89 ASN A O 1
ATOM 720 N N . PHE A 1 90 ? 1.219 5.259 -7.549 1.00 94.50 90 PHE A N 1
ATOM 721 C CA . PHE A 1 90 ? 1.944 6.514 -7.394 1.00 94.50 90 PHE A CA 1
ATOM 722 C C . PHE A 1 90 ? 2.584 6.600 -6.010 1.00 94.50 90 PHE A C 1
ATOM 724 O O . PHE A 1 90 ? 2.025 6.100 -5.032 1.00 94.50 90 PHE A O 1
ATOM 731 N N . ILE A 1 91 ? 3.725 7.284 -5.935 1.00 92.81 91 ILE A N 1
ATOM 732 C CA . ILE A 1 91 ? 4.340 7.753 -4.691 1.00 92.81 91 ILE A CA 1
ATOM 733 C C . ILE A 1 91 ? 4.395 9.283 -4.738 1.00 92.81 91 ILE A C 1
ATOM 735 O O . ILE A 1 91 ? 5.121 9.883 -5.530 1.00 92.81 91 ILE A O 1
ATOM 739 N N . GLY A 1 92 ? 3.530 9.931 -3.954 1.00 89.19 92 GLY A N 1
ATOM 740 C CA . GLY A 1 92 ? 3.207 11.340 -4.184 1.00 89.19 92 GLY A CA 1
ATOM 741 C C . GLY A 1 92 ? 2.574 11.528 -5.569 1.00 89.19 92 GLY A C 1
ATOM 742 O O . GLY A 1 92 ? 1.558 10.903 -5.871 1.00 89.19 92 GLY A O 1
ATOM 743 N N . MET A 1 93 ? 3.179 12.372 -6.410 1.00 87.19 93 MET A N 1
ATOM 744 C CA . MET A 1 93 ? 2.775 12.555 -7.814 1.00 87.19 93 MET A CA 1
ATOM 745 C C . MET A 1 93 ? 3.583 11.701 -8.798 1.00 87.19 93 MET A C 1
ATOM 747 O O . MET A 1 93 ? 3.201 11.603 -9.965 1.00 87.19 93 MET A O 1
ATOM 751 N N . ASN A 1 94 ? 4.671 11.070 -8.351 1.00 89.94 94 ASN A N 1
ATOM 752 C CA . ASN A 1 94 ? 5.519 10.295 -9.244 1.00 89.94 94 ASN A CA 1
ATOM 753 C C . ASN A 1 94 ? 4.838 8.964 -9.572 1.00 89.94 94 ASN A C 1
ATOM 755 O O . ASN A 1 94 ? 4.345 8.296 -8.653 1.00 89.94 94 ASN A O 1
ATOM 759 N N . PRO A 1 95 ? 4.816 8.550 -10.853 1.00 92.38 95 PRO A N 1
ATOM 760 C CA . PRO A 1 95 ? 4.385 7.208 -11.198 1.00 92.38 95 PRO A CA 1
ATOM 761 C C . PRO A 1 95 ? 5.274 6.199 -10.470 1.00 92.38 95 PRO A C 1
ATOM 763 O O . PRO A 1 95 ? 6.473 6.405 -10.300 1.00 92.38 95 PRO A O 1
ATOM 766 N N . GLN A 1 96 ? 4.686 5.104 -10.023 1.00 94.75 96 GLN A N 1
ATOM 767 C CA . GLN A 1 96 ? 5.399 3.980 -9.448 1.00 94.75 96 GLN A CA 1
ATOM 768 C C . GLN A 1 96 ? 5.024 2.751 -10.261 1.00 94.75 96 GLN A C 1
ATOM 770 O O . GLN A 1 96 ? 3.924 2.207 -10.124 1.00 94.75 96 GLN A O 1
ATOM 775 N N . LYS A 1 97 ? 5.964 2.338 -11.114 1.00 94.62 97 LYS A N 1
ATOM 776 C CA . LYS A 1 97 ? 5.823 1.117 -11.897 1.00 94.62 97 LYS A CA 1
ATOM 777 C C . LYS A 1 97 ? 5.811 -0.083 -10.961 1.00 94.62 97 LYS A C 1
ATOM 779 O O . LYS A 1 97 ? 6.696 -0.236 -10.110 1.00 94.62 97 LYS A O 1
ATOM 784 N N . ASN A 1 98 ? 4.801 -0.920 -11.107 1.00 94.00 98 ASN A N 1
ATOM 785 C CA . ASN A 1 98 ? 4.698 -2.198 -10.442 1.00 94.00 98 ASN A CA 1
ATOM 786 C C . ASN A 1 98 ? 4.721 -3.308 -11.485 1.00 94.00 98 ASN A C 1
ATOM 788 O O . ASN A 1 98 ? 4.244 -3.182 -12.606 1.00 94.00 98 ASN A O 1
ATOM 792 N N . LEU A 1 99 ? 5.303 -4.416 -11.072 1.00 91.44 99 LEU A N 1
ATOM 793 C CA . LEU A 1 99 ? 5.286 -5.682 -11.768 1.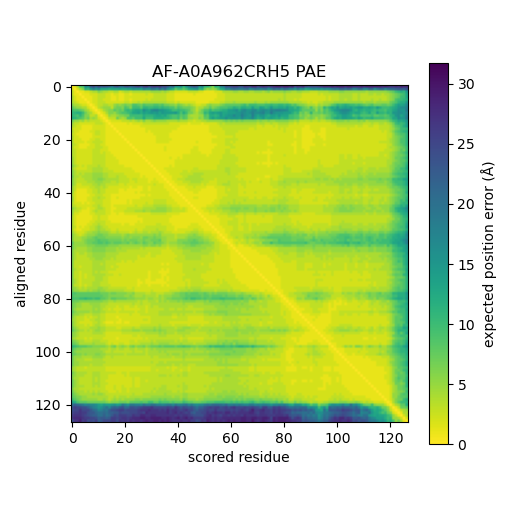00 91.44 99 LEU A CA 1
ATOM 794 C C . LEU A 1 99 ? 5.310 -6.750 -10.693 1.00 91.44 99 LEU A C 1
ATOM 796 O O . LEU A 1 99 ? 5.772 -6.497 -9.582 1.00 91.44 99 LEU A O 1
ATOM 800 N N . ILE A 1 100 ? 4.852 -7.934 -11.047 1.00 94.44 100 ILE A N 1
ATOM 801 C CA . ILE A 1 100 ? 5.037 -9.116 -10.223 1.00 94.44 100 ILE A CA 1
ATOM 802 C C . ILE A 1 100 ? 6.431 -9.674 -10.528 1.00 94.44 100 ILE A C 1
ATOM 804 O O . ILE A 1 100 ? 6.759 -9.914 -11.688 1.00 94.44 100 ILE A O 1
ATOM 808 N N . SER A 1 101 ? 7.266 -9.828 -9.501 1.00 95.00 101 SER A N 1
ATOM 809 C CA . SER A 1 101 ? 8.626 -10.369 -9.625 1.00 95.00 101 SER A CA 1
ATOM 810 C C . SER A 1 101 ? 8.971 -11.259 -8.434 1.00 95.00 101 SER A C 1
ATOM 812 O O . SER A 1 101 ? 8.636 -10.934 -7.299 1.00 95.00 101 SER A O 1
ATOM 814 N N . GLU A 1 102 ? 9.681 -12.358 -8.675 1.00 95.62 102 GLU A N 1
ATOM 815 C CA . GLU A 1 102 ? 10.239 -13.222 -7.618 1.00 95.62 102 GLU A CA 1
ATOM 816 C C . GLU A 1 102 ? 11.597 -12.702 -7.114 1.00 95.62 102 GLU A C 1
ATOM 818 O O . GLU A 1 102 ? 12.053 -13.058 -6.030 1.00 95.62 102 GLU A O 1
ATOM 823 N N . ASN A 1 103 ? 12.247 -11.819 -7.880 1.00 96.00 103 ASN A N 1
ATOM 824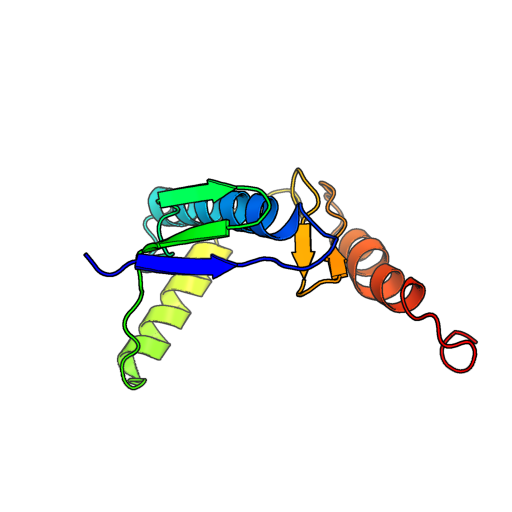 C CA . ASN A 1 103 ? 13.552 -11.263 -7.545 1.00 96.00 103 ASN A CA 1
ATOM 825 C C . ASN A 1 103 ? 13.408 -9.860 -6.947 1.00 96.00 103 ASN A C 1
ATOM 827 O O . ASN A 1 103 ? 13.272 -8.865 -7.668 1.00 96.00 103 ASN A O 1
ATOM 831 N N . TRP A 1 104 ? 13.483 -9.782 -5.616 1.00 95.31 104 TRP A N 1
ATOM 832 C CA . TRP A 1 104 ? 13.422 -8.517 -4.882 1.00 95.31 104 TRP A CA 1
ATOM 833 C C . TRP A 1 104 ? 14.540 -7.542 -5.267 1.00 95.31 104 TRP A C 1
ATOM 835 O O . TRP A 1 104 ? 14.280 -6.352 -5.437 1.00 95.31 104 TRP A O 1
ATOM 845 N N . GLY A 1 105 ? 15.777 -8.027 -5.410 1.00 97.00 105 GLY A N 1
ATOM 846 C CA . GLY A 1 105 ? 16.932 -7.173 -5.694 1.00 97.00 105 GLY A CA 1
ATOM 847 C C . GLY A 1 105 ? 16.801 -6.476 -7.045 1.00 97.00 105 GLY A C 1
ATOM 848 O O . GLY A 1 105 ? 16.974 -5.261 -7.141 1.00 97.00 105 GLY A O 1
ATOM 849 N N . GLU A 1 106 ? 16.412 -7.230 -8.072 1.00 96.44 106 GLU A N 1
ATOM 850 C CA . GLU A 1 106 ? 16.154 -6.682 -9.403 1.00 96.44 106 GLU A CA 1
ATOM 851 C C . GLU A 1 106 ? 14.950 -5.738 -9.409 1.00 96.44 106 GLU A C 1
ATOM 853 O O . GLU A 1 106 ? 15.031 -4.640 -9.964 1.00 96.44 106 GLU A O 1
ATOM 858 N N . PHE A 1 107 ? 13.860 -6.122 -8.737 1.00 96.94 107 PHE A N 1
ATOM 859 C CA . PHE A 1 107 ? 12.671 -5.286 -8.616 1.00 96.94 107 PHE A CA 1
ATOM 860 C C . PHE A 1 107 ? 12.991 -3.925 -7.986 1.00 96.94 107 PHE A C 1
ATOM 862 O O . PHE A 1 107 ? 12.645 -2.875 -8.534 1.00 96.94 107 PHE A O 1
ATOM 869 N N . PHE A 1 108 ? 13.677 -3.936 -6.843 1.00 97.25 108 PHE A N 1
ATOM 870 C CA . PHE A 1 108 ? 14.004 -2.727 -6.103 1.00 97.25 108 PHE A CA 1
ATOM 871 C C . PHE A 1 108 ? 14.999 -1.848 -6.870 1.00 97.25 108 PHE A C 1
ATOM 873 O O . PHE A 1 108 ? 14.804 -0.635 -6.969 1.00 97.25 108 PHE A O 1
ATOM 880 N N . TRP A 1 109 ? 16.027 -2.443 -7.480 1.00 96.94 109 TRP A N 1
ATOM 881 C CA . TRP A 1 109 ? 16.983 -1.699 -8.297 1.00 96.94 109 TRP A CA 1
ATOM 882 C C . TRP A 1 109 ? 16.310 -1.033 -9.502 1.00 96.94 109 TRP A C 1
ATOM 884 O O . TRP A 1 109 ? 16.369 0.188 -9.632 1.00 96.94 109 TRP A O 1
ATOM 894 N N . GLN A 1 110 ? 15.644 -1.808 -10.362 1.00 95.62 110 GLN A N 1
ATOM 895 C CA . GLN A 1 110 ? 15.134 -1.310 -11.642 1.00 95.62 110 GLN A CA 1
ATOM 896 C C . GLN A 1 110 ? 13.922 -0.387 -11.455 1.00 95.62 110 GLN A C 1
ATOM 898 O O . GLN A 1 110 ? 13.861 0.686 -12.051 1.00 95.62 110 GLN A O 1
ATOM 903 N N . TYR A 1 111 ? 12.966 -0.773 -10.605 1.00 95.56 111 TYR A N 1
ATOM 904 C CA . TYR A 1 111 ? 11.636 -0.150 -10.555 1.00 95.56 111 TYR A CA 1
ATOM 905 C C . TYR A 1 111 ? 11.413 0.740 -9.332 1.00 95.56 111 TYR A C 1
ATOM 907 O O . TYR A 1 111 ? 10.319 1.287 -9.160 1.00 95.56 111 TYR A O 1
ATOM 915 N N . ARG A 1 112 ? 12.418 0.893 -8.462 1.00 96.12 112 ARG A N 1
ATOM 916 C CA . ARG A 1 112 ? 12.412 1.902 -7.394 1.00 96.12 112 ARG A CA 1
ATOM 917 C C . ARG A 1 112 ? 13.575 2.863 -7.559 1.00 96.12 112 ARG A C 1
ATOM 919 O O . ARG A 1 112 ? 13.332 4.033 -7.832 1.00 96.12 112 ARG A O 1
ATOM 926 N N . LEU A 1 113 ? 14.811 2.385 -7.435 1.00 96.00 113 LEU A N 1
ATOM 927 C CA . LEU A 1 113 ? 15.983 3.263 -7.411 1.00 96.00 113 LEU A CA 1
ATOM 928 C C . LEU A 1 113 ? 16.281 3.869 -8.786 1.00 96.00 113 LEU A C 1
ATOM 930 O O . LEU A 1 113 ? 16.189 5.084 -8.951 1.00 96.00 113 LEU A O 1
ATOM 934 N N . LYS A 1 114 ? 16.582 3.028 -9.780 1.00 94.81 114 LYS A N 1
ATOM 935 C CA . LYS A 1 114 ? 16.934 3.467 -11.134 1.00 94.81 114 LYS A CA 1
ATOM 936 C C . LYS A 1 114 ? 15.810 4.282 -11.766 1.00 94.81 114 LYS A C 1
ATOM 938 O O . LYS A 1 114 ? 16.068 5.369 -12.266 1.00 94.81 114 LYS A O 1
ATOM 943 N N . PHE A 1 115 ? 14.565 3.814 -11.660 1.00 94.06 115 PHE A N 1
ATOM 944 C CA . PHE A 1 115 ? 13.414 4.542 -12.191 1.00 94.06 115 PHE A CA 1
ATOM 945 C C . PHE A 1 115 ? 13.288 5.965 -11.621 1.00 94.06 115 PHE A C 1
ATOM 947 O O . PHE A 1 115 ? 13.030 6.895 -12.376 1.00 94.06 115 PHE A O 1
ATOM 954 N N . GLN A 1 116 ? 13.486 6.169 -10.311 1.00 92.56 116 GLN A N 1
ATOM 955 C CA . GLN A 1 116 ? 13.435 7.520 -9.733 1.00 92.56 116 GLN A CA 1
ATOM 956 C C . GLN A 1 116 ? 14.610 8.390 -10.200 1.00 92.56 116 GLN A C 1
ATOM 958 O O . GLN A 1 116 ? 14.402 9.573 -10.451 1.00 92.56 116 GLN A O 1
ATOM 963 N N . VAL A 1 117 ? 15.811 7.822 -10.362 1.00 92.56 117 VAL A N 1
ATOM 964 C CA . VAL A 1 117 ? 16.976 8.544 -10.910 1.00 92.56 117 VAL A CA 1
ATOM 965 C C . VAL A 1 117 ? 16.718 8.978 -12.356 1.00 92.56 117 VAL A C 1
ATOM 967 O O . VAL A 1 117 ? 16.958 10.130 -12.694 1.00 92.56 117 VAL A O 1
ATOM 970 N N . GLU A 1 118 ? 16.150 8.105 -13.189 1.00 90.69 118 GLU A N 1
ATOM 971 C CA . GLU A 1 118 ? 15.816 8.405 -14.590 1.00 90.69 118 GLU A CA 1
ATOM 972 C C . GLU A 1 118 ? 14.729 9.483 -14.746 1.00 90.69 118 GLU A C 1
ATOM 974 O O . GLU A 1 118 ? 14.651 10.132 -15.788 1.00 90.69 118 GLU A O 1
ATOM 979 N N . LEU A 1 119 ? 13.886 9.699 -13.728 1.00 87.94 119 LEU A N 1
ATOM 980 C CA . LEU A 1 119 ? 12.900 10.785 -13.730 1.00 87.94 119 LEU A CA 1
ATOM 981 C C . LEU A 1 119 ? 13.521 12.164 -13.461 1.00 87.94 119 LEU A C 1
ATOM 983 O O . LEU A 1 119 ? 12.859 13.179 -13.698 1.00 87.94 119 LEU A O 1
ATOM 987 N N . ILE A 1 120 ? 14.757 12.234 -12.959 1.00 88.88 120 ILE A N 1
ATOM 988 C CA . ILE A 1 120 ? 15.435 13.502 -12.689 1.00 88.88 120 ILE A CA 1
ATOM 989 C C . ILE A 1 120 ? 15.825 14.135 -14.028 1.00 88.88 120 ILE A C 1
ATOM 991 O O . ILE A 1 120 ? 16.730 13.687 -14.714 1.00 88.88 120 ILE A O 1
ATOM 995 N N . GLN A 1 121 ? 15.157 15.230 -14.389 1.00 71.50 121 GLN A N 1
ATOM 996 C CA . GLN A 1 121 ? 15.414 15.956 -15.642 1.00 71.50 121 GLN A CA 1
ATOM 997 C C . GLN A 1 121 ? 16.612 16.922 -15.558 1.00 71.50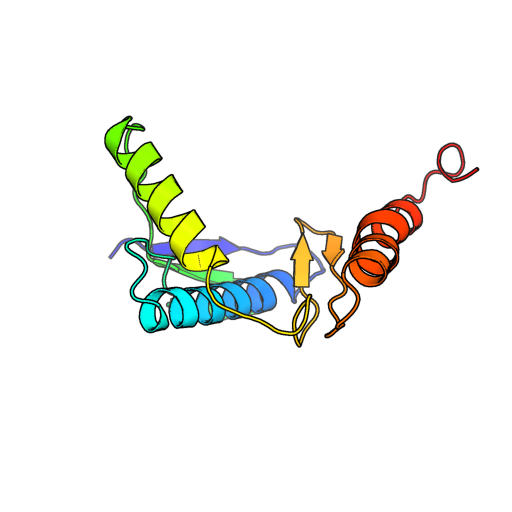 121 GLN A C 1
ATOM 999 O O . GLN A 1 121 ? 16.921 17.616 -16.526 1.00 71.50 121 GLN A O 1
ATOM 1004 N N . ASN A 1 122 ? 17.282 16.998 -14.403 1.00 64.38 122 ASN A N 1
ATOM 1005 C CA . ASN A 1 122 ? 18.446 17.858 -14.216 1.00 64.38 122 ASN A CA 1
ATOM 1006 C C . ASN A 1 122 ? 19.713 17.181 -14.772 1.00 64.38 122 ASN A C 1
ATOM 1008 O O . ASN A 1 122 ? 20.178 16.166 -14.246 1.00 64.38 122 ASN A O 1
ATOM 1012 N N . LEU A 1 123 ? 20.276 17.775 -15.827 1.00 58.78 123 LEU A N 1
ATOM 1013 C CA . LEU A 1 123 ? 21.455 17.289 -16.550 1.00 58.78 123 LEU A CA 1
ATOM 1014 C C . LEU A 1 123 ? 22.745 17.287 -15.710 1.00 58.78 123 LEU A C 1
ATOM 1016 O O . LEU A 1 123 ? 23.658 16.537 -16.041 1.00 58.78 123 LEU A O 1
ATOM 1020 N N . GLU A 1 124 ? 22.826 18.076 -14.633 1.00 57.50 124 GLU A N 1
ATOM 1021 C CA . GLU A 1 124 ? 23.986 18.079 -13.722 1.00 57.50 124 GLU A CA 1
ATOM 1022 C C . GLU A 1 124 ? 23.980 16.901 -12.739 1.00 57.50 124 GLU A C 1
ATOM 1024 O O . GLU A 1 124 ? 25.028 16.517 -12.236 1.00 57.50 124 GLU A O 1
ATOM 1029 N N . ILE A 1 125 ? 22.807 16.312 -12.484 1.00 57.44 125 ILE A N 1
ATOM 1030 C CA . ILE A 1 125 ? 22.629 15.154 -11.590 1.00 57.44 125 ILE A CA 1
ATOM 1031 C C . ILE A 1 125 ? 22.591 13.841 -12.397 1.00 57.44 125 ILE A C 1
ATOM 1033 O O . ILE A 1 125 ? 22.806 12.765 -11.851 1.00 57.44 125 ILE A O 1
ATOM 1037 N N . SER A 1 126 ? 22.330 13.924 -13.706 1.00 49.53 126 SER A N 1
ATOM 1038 C CA . SER A 1 126 ? 22.210 12.765 -14.607 1.00 49.53 126 SER A CA 1
ATOM 1039 C C . SER A 1 126 ? 23.537 12.287 -15.226 1.00 49.53 126 SER A C 1
ATOM 1041 O O . SER A 1 126 ? 23.506 11.401 -16.082 1.00 49.53 126 SER A O 1
ATOM 1043 N N . ARG A 1 127 ? 24.682 12.879 -14.857 1.00 44.53 127 ARG A N 1
ATOM 1044 C CA . ARG A 1 127 ? 26.034 12.478 -15.297 1.00 44.53 127 ARG A CA 1
ATOM 1045 C C . ARG A 1 127 ? 26.809 11.850 -14.149 1.00 44.53 127 ARG A C 1
ATOM 1047 O O . ARG A 1 127 ? 27.551 10.888 -14.438 1.00 44.53 127 ARG A O 1
#

pLDDT: mean 92.03, std 10.07, range [44.53, 98.44]

Secondary structure (DSSP, 8-state):
--EEEEE--SS-TTHHHHHHHHHHHHHHHHHHTT-S-----EEEEETTEEEEEPPPP----HHHHHHHHHHHHHHHTS--SSBS-SS-EEETTEEE----BS-HHHHHIIIIIIHHHHT---TTT--

Solvent-accessible surface area (backbone atoms only — not comparable to full-atom values): 7624 Å² total; per-residue (Å²): 137,71,67,36,75,49,75,48,90,60,92,66,44,55,56,46,50,38,48,50,52,49,44,52,53,52,43,49,51,32,60,74,69,66,32,86,65,86,68,61,51,75,74,48,76,44,53,48,38,33,35,28,50,50,78,83,88,71,84,90,47,75,67,57,55,52,48,48,52,55,26,51,52,58,56,69,65,56,87,69,86,54,44,73,34,100,57,60,43,63,59,88,88,44,79,33,69,42,49,78,34,77,50,59,69,60,47,46,44,55,50,47,54,49,47,56,57,72,66,52,84,50,72,86,78,70,113

Mean predicted aligned error: 4.94 Å

Nearest PDB structures (foldseek):
  3jr1-assembly2_B  TM=8.468E-01  e=3.671E-05  Histophilus somni 129PT
  3f7w-assembly1_A  TM=8.338E-01  e=6.058E-04  Thermobifida fusca YX
  6gl3-assembly1_A  TM=3.812E-01  e=1.635E+00  Homo sapiens
  6i05-assembly1_A  TM=4.122E-01  e=3.295E+00  Pseudomonas aeruginosa
  2vg7-assembly1_B  TM=3.073E-01  e=7.079E+00  Human immunodeficiency virus 1

Radius of gyration: 17.47 Å; Cα contacts (8 Å, |Δi|>4): 151; chains: 1; bounding box: 48×35×40 Å